Protein AF-A0A2N1M1N5-F1 (afdb_monomer_lite)

Organism: NCBI:txid588596

Radius of gyration: 12.57 Å; chains: 1; bounding box: 29×30×34 Å

Sequence (108 aa):
KLYWAADKTNHIGLQVAGAKWILTTAPGGFTISPSNNPDLYVTYKGNGNLLTLEGNISQLNQEWIFVPSKASEHAIQLVQHSNQFANIGNNGFIIAGTNQLGWIFEEK

pLDDT: mean 73.52, std 16.16, range [35.62, 92.94]

Structure (mmCIF, N/CA/C/O backbone):
data_AF-A0A2N1M1N5-F1
#
_entry.id   AF-A0A2N1M1N5-F1
#
loop_
_atom_site.group_PDB
_atom_site.id
_atom_site.type_symbol
_atom_site.label_atom_id
_atom_site.label_alt_id
_atom_site.label_comp_id
_atom_site.label_asym_id
_atom_site.label_entity_id
_atom_site.label_seq_id
_atom_site.pdbx_PDB_ins_code
_atom_site.Cartn_x
_atom_site.Cartn_y
_atom_site.Cartn_z
_atom_site.occupancy
_atom_site.B_iso_or_equiv
_atom_site.auth_seq_id
_atom_site.auth_comp_id
_atom_site.auth_asym_id
_atom_site.auth_atom_id
_atom_site.pdbx_PDB_model_num
ATOM 1 N N . LYS A 1 1 ? 8.339 0.510 13.306 1.00 39.50 1 LYS A N 1
ATOM 2 C CA . LYS A 1 1 ? 7.146 -0.298 13.648 1.00 39.50 1 LYS A CA 1
ATOM 3 C C . LYS A 1 1 ? 6.681 -0.961 12.363 1.00 39.50 1 LYS A C 1
ATOM 5 O O . LYS A 1 1 ? 6.580 -0.256 11.369 1.00 39.50 1 LYS A O 1
ATOM 10 N N . LEU A 1 2 ? 6.548 -2.287 12.339 1.00 35.62 2 LEU A N 1
ATOM 11 C CA . LEU A 1 2 ? 6.089 -3.021 11.155 1.00 35.62 2 LEU A CA 1
ATOM 12 C C . LEU A 1 2 ? 4.574 -3.171 11.286 1.00 35.62 2 LEU A C 1
ATOM 14 O O . LEU A 1 2 ? 4.115 -3.766 12.257 1.00 35.62 2 LEU A O 1
ATOM 18 N N . TYR A 1 3 ? 3.826 -2.583 10.358 1.00 41.09 3 TYR A N 1
ATOM 19 C CA . TYR A 1 3 ? 2.364 -2.597 10.358 1.00 41.09 3 TYR A CA 1
ATOM 20 C C . TYR A 1 3 ? 1.845 -3.640 9.371 1.00 41.09 3 TYR A C 1
ATOM 22 O O . TYR A 1 3 ? 2.419 -3.829 8.303 1.00 41.09 3 TYR A O 1
ATOM 30 N N . TRP A 1 4 ? 0.759 -4.303 9.746 1.00 50.12 4 TRP A N 1
ATOM 31 C CA . TRP A 1 4 ? 0.156 -5.436 9.051 1.00 50.12 4 TRP A CA 1
ATOM 32 C C . TRP A 1 4 ? -1.240 -4.987 8.636 1.00 50.12 4 TRP A C 1
ATOM 34 O O . TRP A 1 4 ? -1.860 -4.259 9.402 1.00 50.12 4 TRP A O 1
ATOM 44 N N . ALA A 1 5 ? -1.734 -5.380 7.463 1.00 53.66 5 ALA A N 1
ATOM 45 C CA . ALA A 1 5 ? -3.060 -4.981 6.996 1.00 53.66 5 ALA A CA 1
ATOM 46 C C . ALA A 1 5 ? -3.842 -6.216 6.529 1.00 53.66 5 ALA A C 1
ATOM 48 O O . ALA A 1 5 ? -3.347 -6.977 5.696 1.00 53.66 5 ALA A O 1
ATOM 49 N N . ALA A 1 6 ? -5.047 -6.408 7.061 1.00 53.00 6 ALA A N 1
ATOM 50 C CA . ALA A 1 6 ? -5.991 -7.441 6.634 1.00 53.00 6 ALA A CA 1
ATOM 51 C C . ALA A 1 6 ? -7.339 -6.802 6.281 1.00 53.00 6 ALA A C 1
ATOM 53 O O . ALA A 1 6 ? -7.711 -5.781 6.865 1.00 53.00 6 ALA A O 1
ATOM 54 N N . ASP A 1 7 ? -8.079 -7.382 5.334 1.00 54.31 7 ASP A N 1
ATOM 55 C CA . ASP A 1 7 ? -9.468 -6.974 5.112 1.00 54.31 7 ASP A CA 1
ATOM 56 C C . ASP A 1 7 ? -10.422 -7.569 6.163 1.00 54.31 7 ASP A C 1
ATOM 58 O O . ASP A 1 7 ? -10.066 -8.433 6.967 1.00 54.31 7 ASP A O 1
ATOM 62 N N . LYS A 1 8 ? -11.685 -7.126 6.128 1.00 52.19 8 LYS A N 1
ATOM 63 C CA . LYS A 1 8 ? -12.761 -7.570 7.035 1.00 52.19 8 LYS A CA 1
ATOM 64 C C . LYS A 1 8 ? -13.058 -9.065 7.019 1.00 52.19 8 LYS A C 1
ATOM 66 O O . LYS A 1 8 ? -13.763 -9.556 7.896 1.00 52.19 8 LYS A O 1
ATOM 71 N N . THR A 1 9 ? -12.615 -9.768 5.989 1.00 51.00 9 THR A N 1
ATOM 72 C CA . THR A 1 9 ? -12.811 -11.208 5.853 1.00 51.00 9 THR A CA 1
ATOM 73 C C . THR A 1 9 ? -11.627 -12.002 6.398 1.00 51.00 9 THR A C 1
ATOM 75 O O . THR A 1 9 ? -11.583 -13.216 6.225 1.00 51.00 9 THR A O 1
ATOM 78 N N . ASN A 1 10 ? -10.682 -11.336 7.080 1.00 45.41 10 ASN A N 1
ATOM 79 C CA . ASN A 1 10 ? -9.398 -11.900 7.495 1.00 45.41 10 ASN A CA 1
ATOM 80 C C . ASN A 1 10 ? -8.618 -12.504 6.318 1.00 45.41 10 ASN A C 1
ATOM 82 O O . ASN A 1 10 ? -7.716 -13.323 6.516 1.00 45.41 10 ASN A O 1
ATOM 86 N N . HIS A 1 11 ? -8.937 -12.101 5.084 1.00 38.75 11 HIS A N 1
ATOM 87 C CA . HIS A 1 11 ? -8.104 -12.430 3.951 1.00 38.75 11 HIS A CA 1
ATOM 88 C C . HIS A 1 11 ? -6.913 -11.476 4.015 1.00 38.75 11 HIS A C 1
ATOM 90 O O . HIS A 1 11 ? -7.004 -10.275 3.756 1.00 38.75 11 HIS A O 1
ATOM 96 N N . ILE A 1 12 ? -5.765 -12.022 4.406 1.00 36.91 12 ILE A N 1
ATOM 97 C CA . ILE A 1 12 ? -4.480 -11.376 4.169 1.00 36.91 12 ILE A CA 1
ATOM 98 C C . ILE A 1 12 ? -4.261 -11.466 2.654 1.00 36.91 12 ILE A C 1
ATOM 100 O O . ILE A 1 12 ? -3.776 -12.475 2.146 1.00 36.91 12 ILE A O 1
ATOM 104 N N . GLY A 1 13 ? -4.708 -10.454 1.908 1.00 40.81 13 GLY A N 1
ATOM 105 C CA . GLY A 1 13 ? -4.376 -10.328 0.490 1.00 40.81 13 GLY A CA 1
ATOM 106 C C . GLY A 1 13 ? -2.863 -10.131 0.369 1.00 40.81 13 GLY A C 1
ATOM 107 O O . GLY A 1 13 ? -2.285 -9.273 1.028 1.00 40.81 13 GLY A O 1
ATOM 108 N N . LEU A 1 14 ? -2.124 -10.924 -0.396 1.00 37.69 14 LEU A N 1
ATOM 109 C CA . LEU A 1 14 ? -2.468 -11.673 -1.600 1.00 37.69 14 LEU A CA 1
ATOM 110 C C . LEU A 1 14 ? -2.211 -13.168 -1.433 1.00 37.69 14 LEU A C 1
ATOM 112 O O . LEU A 1 14 ? -1.417 -13.560 -0.589 1.00 37.69 14 LEU A O 1
ATOM 116 N N . GLN A 1 15 ? -2.814 -13.974 -2.305 1.00 38.72 15 GLN A N 1
ATOM 117 C CA . GLN A 1 15 ? -2.622 -15.414 -2.488 1.00 38.72 15 GLN A CA 1
ATOM 118 C C . GLN A 1 15 ? -1.173 -15.793 -2.879 1.00 38.72 15 GLN A C 1
ATOM 120 O O . GLN A 1 15 ? -0.902 -16.362 -3.927 1.00 38.72 15 GLN A O 1
ATOM 125 N N . VAL A 1 16 ? -0.234 -15.490 -1.993 1.00 38.78 16 VAL A N 1
ATOM 126 C CA . VAL A 1 16 ? 0.923 -16.296 -1.639 1.00 38.78 16 VAL A CA 1
ATOM 127 C C . VAL A 1 16 ? 0.831 -16.383 -0.118 1.00 38.78 16 VAL A C 1
ATOM 129 O O . VAL A 1 16 ? 1.069 -15.403 0.584 1.00 38.78 16 VAL A O 1
ATOM 132 N N . ALA A 1 17 ? 0.365 -17.524 0.382 1.00 41.06 17 ALA A N 1
ATOM 133 C CA . ALA A 1 17 ? 0.139 -17.797 1.797 1.00 41.06 17 ALA A CA 1
ATOM 134 C C . ALA A 1 17 ? 1.192 -17.140 2.724 1.00 41.06 17 ALA A C 1
ATOM 136 O O . ALA A 1 17 ? 2.371 -17.482 2.666 1.00 41.06 17 ALA A O 1
ATOM 137 N N . GLY A 1 18 ? 0.770 -16.210 3.590 1.00 50.25 18 GLY A N 1
ATOM 138 C CA . GLY A 1 18 ? 1.627 -15.657 4.649 1.00 50.25 18 GLY A CA 1
ATOM 139 C C . GLY A 1 18 ? 2.520 -14.468 4.272 1.00 50.25 18 GLY A C 1
ATOM 140 O O . GLY A 1 18 ? 3.469 -14.181 5.007 1.00 50.25 18 GLY A O 1
ATOM 141 N N . ALA A 1 19 ? 2.242 -13.760 3.173 1.00 60.44 19 ALA A N 1
ATOM 142 C CA . ALA A 1 19 ? 2.944 -12.517 2.853 1.00 60.44 19 ALA A CA 1
ATOM 143 C C . ALA A 1 19 ? 2.690 -11.439 3.926 1.00 60.44 19 ALA A C 1
ATOM 145 O O . ALA A 1 19 ? 1.547 -11.105 4.236 1.00 60.44 19 ALA A O 1
ATOM 146 N N . LYS A 1 20 ? 3.767 -10.886 4.494 1.00 71.00 20 LYS A N 1
ATOM 147 C CA . LYS A 1 20 ? 3.710 -9.702 5.361 1.00 71.00 20 LYS A CA 1
ATOM 148 C C . LYS A 1 20 ? 4.008 -8.472 4.514 1.00 71.00 20 LYS A C 1
ATOM 150 O O . LYS A 1 20 ? 4.808 -8.545 3.584 1.00 71.00 20 LYS A O 1
ATOM 155 N N . TRP A 1 21 ? 3.403 -7.348 4.862 1.00 76.94 21 TRP A N 1
ATOM 156 C CA . TRP A 1 21 ? 3.618 -6.072 4.189 1.00 76.94 21 TRP A CA 1
ATOM 157 C C . TRP A 1 21 ? 4.300 -5.094 5.140 1.00 76.94 21 TRP A C 1
ATOM 159 O O . TRP A 1 21 ? 4.208 -5.228 6.358 1.00 76.94 21 TRP A O 1
ATOM 169 N N . ILE A 1 22 ? 5.041 -4.152 4.577 1.00 79.25 22 ILE A N 1
ATOM 170 C CA . ILE A 1 22 ? 5.749 -3.099 5.291 1.00 79.25 22 ILE A CA 1
ATOM 171 C C . ILE A 1 22 ? 5.151 -1.778 4.835 1.00 79.25 22 ILE A C 1
ATOM 173 O O . ILE A 1 22 ? 5.080 -1.509 3.636 1.00 79.25 22 ILE A O 1
ATOM 177 N N . LEU A 1 23 ? 4.745 -0.962 5.806 1.00 86.38 23 LEU A N 1
ATOM 178 C CA . LEU A 1 23 ? 4.383 0.429 5.580 1.00 86.38 23 LEU A CA 1
ATOM 179 C C . LEU A 1 23 ? 5.573 1.307 5.948 1.00 86.38 23 LEU A C 1
ATOM 181 O O . LEU A 1 23 ? 6.018 1.289 7.098 1.00 86.38 23 LEU A O 1
ATOM 185 N N . THR A 1 24 ? 6.080 2.063 4.979 1.00 85.75 24 THR A N 1
ATOM 186 C CA . THR A 1 24 ? 7.220 2.965 5.179 1.00 85.75 24 THR A CA 1
ATOM 187 C C . THR A 1 24 ? 6.765 4.398 4.986 1.00 85.75 24 THR A C 1
ATOM 189 O O . THR A 1 24 ? 6.130 4.707 3.984 1.00 85.75 24 THR A O 1
ATOM 192 N N . THR A 1 25 ? 7.079 5.282 5.932 1.00 88.81 25 THR A N 1
ATOM 193 C CA . THR A 1 25 ? 6.743 6.707 5.828 1.00 88.81 25 THR A CA 1
ATOM 194 C C . THR A 1 25 ? 7.318 7.318 4.546 1.00 88.81 25 THR A C 1
ATOM 196 O O . THR A 1 25 ? 8.482 7.095 4.219 1.00 88.81 25 THR A O 1
ATOM 199 N N . ALA A 1 26 ? 6.508 8.119 3.859 1.00 88.25 26 ALA A N 1
ATOM 200 C CA . ALA A 1 26 ? 6.848 8.858 2.648 1.00 88.25 26 ALA A CA 1
ATOM 201 C C . ALA A 1 26 ? 6.374 10.323 2.770 1.00 88.25 26 ALA A C 1
ATOM 203 O O . ALA A 1 26 ? 5.535 10.610 3.627 1.00 88.25 26 ALA A O 1
ATOM 204 N N . PRO A 1 27 ? 6.879 11.265 1.951 1.00 90.19 27 PRO A N 1
ATOM 205 C CA . PRO A 1 27 ? 6.544 12.688 2.070 1.00 90.19 27 PRO A CA 1
ATOM 206 C C . PRO A 1 27 ? 5.040 13.014 2.068 1.00 90.19 27 PRO A C 1
ATOM 208 O O . PRO A 1 27 ? 4.616 13.875 2.836 1.00 90.19 27 PRO A O 1
ATOM 211 N N . GLY A 1 28 ? 4.234 12.339 1.245 1.00 87.94 28 GLY A N 1
ATOM 212 C CA . GLY A 1 28 ? 2.781 12.519 1.167 1.00 87.94 28 GLY A CA 1
ATOM 213 C C . GLY A 1 28 ? 1.958 11.491 1.949 1.00 87.94 28 GLY A C 1
ATOM 214 O O . GLY A 1 28 ? 0.734 11.599 1.970 1.00 87.94 28 GLY A O 1
ATOM 215 N N . GLY A 1 29 ? 2.589 10.512 2.605 1.00 89.94 29 GLY A N 1
ATOM 216 C CA . GLY A 1 29 ? 1.890 9.444 3.322 1.00 89.94 29 GLY A CA 1
ATOM 217 C C . GLY A 1 29 ? 2.799 8.267 3.666 1.00 89.94 29 GLY A C 1
ATOM 218 O O . GLY A 1 29 ? 3.728 8.390 4.465 1.00 89.94 29 GLY A O 1
ATOM 219 N N . PHE A 1 30 ? 2.530 7.106 3.078 1.00 89.88 30 PHE A N 1
ATOM 220 C CA . PHE A 1 30 ? 3.366 5.916 3.199 1.00 89.88 30 PHE A CA 1
ATOM 221 C C . PHE A 1 30 ? 3.431 5.126 1.892 1.00 89.88 30 PHE A C 1
ATOM 223 O O . PHE A 1 30 ? 2.516 5.178 1.075 1.00 89.88 30 PHE A O 1
ATOM 230 N N . THR A 1 31 ? 4.492 4.348 1.712 1.00 89.88 31 THR A N 1
ATOM 231 C CA . THR A 1 31 ? 4.567 3.313 0.679 1.00 89.88 31 THR A CA 1
ATOM 232 C C . THR A 1 31 ? 4.240 1.943 1.268 1.00 89.88 31 THR A C 1
ATOM 234 O O . THR A 1 31 ? 4.380 1.720 2.474 1.00 89.88 31 THR A O 1
ATOM 237 N N . ILE A 1 32 ? 3.781 1.024 0.415 1.00 87.19 32 ILE A N 1
ATOM 238 C CA . ILE A 1 32 ? 3.435 -0.354 0.784 1.00 87.19 32 ILE A CA 1
ATOM 239 C C . ILE A 1 32 ? 4.367 -1.296 0.026 1.00 87.19 32 ILE A C 1
ATOM 241 O O . ILE A 1 32 ? 4.360 -1.283 -1.204 1.00 87.19 32 ILE A O 1
ATOM 245 N N . SER A 1 33 ? 5.114 -2.133 0.742 1.00 84.12 33 SER A N 1
ATOM 246 C CA . SER A 1 33 ? 6.076 -3.077 0.156 1.00 84.12 33 SER A CA 1
ATOM 247 C C . SER A 1 33 ? 5.912 -4.480 0.729 1.00 84.12 33 SER A C 1
ATOM 249 O O . SER A 1 33 ? 5.587 -4.615 1.911 1.00 84.12 33 SER A O 1
ATOM 251 N N . PRO A 1 34 ? 6.142 -5.549 -0.047 1.00 80.44 34 PRO A N 1
ATOM 252 C CA . PRO A 1 34 ? 6.135 -6.895 0.500 1.00 80.44 34 PRO A CA 1
ATOM 253 C C . PRO A 1 34 ? 7.390 -7.104 1.362 1.00 80.44 34 PRO A C 1
ATOM 255 O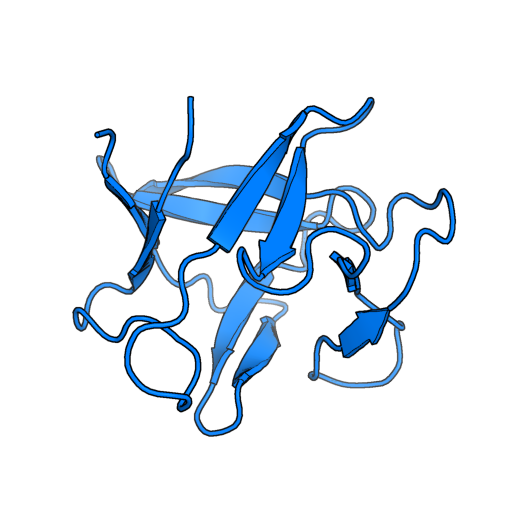 O . PRO A 1 34 ? 8.495 -6.711 0.998 1.00 80.44 34 PRO A O 1
ATOM 258 N N . SER A 1 35 ? 7.255 -7.741 2.525 1.00 78.44 35 SER A N 1
ATOM 259 C CA . SER A 1 35 ? 8.356 -7.851 3.494 1.00 78.44 35 SER A CA 1
ATOM 260 C C . SER A 1 35 ? 9.530 -8.698 3.008 1.00 78.44 35 SER A C 1
ATOM 262 O O . SER A 1 35 ? 10.627 -8.590 3.543 1.00 78.44 35 SER A O 1
ATOM 264 N N . ASN A 1 36 ? 9.285 -9.602 2.057 1.00 77.19 36 ASN A N 1
ATOM 265 C CA . ASN A 1 36 ? 10.306 -10.443 1.436 1.00 77.19 36 ASN A CA 1
ATOM 266 C C . ASN A 1 36 ? 11.028 -9.741 0.274 1.00 77.19 36 ASN A C 1
ATOM 268 O O . ASN A 1 36 ? 12.023 -10.273 -0.208 1.00 77.19 36 ASN A O 1
ATOM 272 N N . ASN A 1 37 ? 10.533 -8.585 -0.179 1.00 82.19 37 ASN A N 1
ATOM 273 C CA . ASN A 1 37 ? 11.164 -7.771 -1.209 1.00 82.19 37 ASN A CA 1
ATOM 274 C C . ASN A 1 37 ? 10.817 -6.278 -1.004 1.00 82.19 37 ASN A C 1
ATOM 276 O O . ASN A 1 37 ? 9.943 -5.745 -1.694 1.00 82.19 37 ASN A O 1
ATOM 280 N N . PRO A 1 38 ? 11.466 -5.606 -0.032 1.00 84.69 38 PRO A N 1
ATOM 281 C CA . PRO A 1 38 ? 11.130 -4.236 0.363 1.00 84.69 38 PRO A CA 1
ATOM 282 C C . PRO A 1 38 ? 11.478 -3.170 -0.689 1.00 84.69 38 PRO A C 1
ATOM 284 O O . PRO A 1 38 ? 11.083 -2.019 -0.524 1.00 84.69 38 PRO A O 1
ATOM 287 N N . ASP A 1 39 ? 12.176 -3.542 -1.765 1.00 87.38 39 ASP A N 1
ATOM 288 C CA . ASP A 1 39 ? 12.539 -2.640 -2.866 1.00 87.38 39 ASP A CA 1
ATOM 289 C C . ASP A 1 39 ? 11.407 -2.468 -3.896 1.00 87.38 39 ASP A C 1
ATOM 291 O O . ASP A 1 39 ? 11.518 -1.659 -4.821 1.00 87.38 39 ASP A O 1
ATOM 295 N N . LEU A 1 40 ? 10.316 -3.229 -3.747 1.00 86.88 40 LEU A N 1
ATOM 296 C CA . LEU A 1 40 ? 9.115 -3.121 -4.568 1.00 86.88 40 LEU A CA 1
ATOM 297 C C . LEU A 1 40 ? 7.984 -2.424 -3.813 1.00 86.88 40 LEU A C 1
ATOM 299 O O . LEU A 1 40 ? 7.757 -2.680 -2.632 1.00 86.88 40 LEU A O 1
ATOM 303 N N . TYR A 1 41 ? 7.220 -1.598 -4.523 1.00 87.69 41 TYR A N 1
ATOM 304 C CA . TYR A 1 41 ? 6.130 -0.803 -3.970 1.00 87.69 41 TYR A CA 1
ATOM 305 C C . TYR A 1 41 ? 4.828 -1.034 -4.732 1.00 87.69 41 TYR A C 1
ATOM 307 O O . TYR A 1 41 ? 4.816 -1.120 -5.965 1.00 87.69 41 TYR A O 1
ATOM 315 N N . VAL A 1 42 ? 3.714 -1.080 -3.999 1.00 87.62 42 VAL A N 1
ATOM 316 C CA . VAL A 1 42 ? 2.366 -1.070 -4.580 1.00 87.62 42 VAL A CA 1
ATOM 317 C C . VAL A 1 42 ? 2.167 0.239 -5.341 1.00 87.62 42 VAL A C 1
ATOM 319 O O . VAL A 1 42 ? 2.219 1.324 -4.762 1.00 87.62 42 VAL A O 1
ATOM 322 N N . THR A 1 43 ? 1.950 0.120 -6.648 1.00 87.50 43 THR A N 1
ATOM 323 C CA . THR A 1 43 ? 1.993 1.227 -7.603 1.00 87.50 43 THR A CA 1
ATOM 324 C C . THR A 1 43 ? 0.712 1.303 -8.421 1.00 87.50 43 THR A C 1
ATOM 326 O O . THR A 1 43 ? 0.270 0.310 -9.006 1.00 87.50 43 THR A O 1
ATOM 329 N N . TYR A 1 44 ? 0.143 2.505 -8.523 1.00 88.31 44 TYR A N 1
ATOM 330 C CA . TYR A 1 44 ? -0.943 2.808 -9.449 1.00 88.31 44 TYR A CA 1
ATOM 331 C C . TYR A 1 44 ? -0.402 3.288 -10.801 1.00 88.31 44 TYR A C 1
ATOM 333 O O . TYR A 1 44 ? 0.196 4.360 -10.916 1.00 88.31 44 TYR A O 1
ATOM 341 N N . LYS A 1 45 ? -0.640 2.503 -11.857 1.00 83.06 45 LYS A N 1
ATOM 342 C CA . LYS A 1 45 ? -0.131 2.794 -13.209 1.00 83.06 45 LYS A CA 1
ATOM 343 C C . LYS A 1 45 ? -1.070 3.647 -14.066 1.00 83.06 45 LYS A C 1
ATOM 345 O O . LYS A 1 45 ? -0.670 4.013 -15.162 1.00 83.06 45 LYS A O 1
ATOM 350 N N . GLY A 1 46 ? -2.300 3.926 -13.624 1.00 78.19 46 GLY A N 1
ATOM 351 C CA . GLY A 1 46 ? -3.316 4.601 -14.450 1.00 78.19 46 GLY A CA 1
ATOM 352 C C . GLY A 1 46 ? -4.020 3.699 -15.474 1.00 78.19 46 GLY A C 1
ATOM 353 O O . GLY A 1 46 ? -4.986 4.120 -16.106 1.00 78.19 46 GLY A O 1
ATOM 354 N N . ASN A 1 47 ? -3.567 2.450 -15.622 1.00 67.62 47 ASN A N 1
ATOM 355 C CA . ASN A 1 47 ? -3.948 1.565 -16.720 1.00 67.62 47 ASN A CA 1
ATOM 356 C C . ASN A 1 47 ? -4.867 0.450 -16.204 1.00 67.62 47 ASN A C 1
ATOM 358 O O . ASN A 1 47 ? -4.435 -0.682 -15.989 1.00 67.62 47 ASN A O 1
ATOM 362 N N . GLY A 1 48 ? -6.142 0.774 -15.994 1.00 66.81 48 GLY A N 1
ATOM 363 C CA . GLY A 1 48 ? -7.135 -0.182 -15.502 1.00 66.81 48 GLY A CA 1
ATOM 364 C C . GLY A 1 48 ? -7.103 -0.380 -13.985 1.00 66.81 48 GLY A C 1
ATOM 365 O O . GLY A 1 48 ? -6.573 0.441 -13.242 1.00 66.81 48 GLY A O 1
ATOM 366 N N . ASN A 1 49 ? -7.720 -1.471 -13.525 1.00 70.25 49 ASN A N 1
ATOM 367 C CA . ASN A 1 49 ? -8.063 -1.645 -12.111 1.00 70.25 49 ASN A CA 1
ATOM 368 C C . ASN A 1 49 ? -7.000 -2.394 -11.284 1.00 70.25 49 ASN A C 1
ATOM 370 O O . ASN A 1 49 ? -7.242 -2.663 -10.112 1.00 70.25 49 ASN A O 1
ATOM 374 N N . LEU A 1 50 ? -5.858 -2.776 -11.861 1.00 72.69 50 LEU A N 1
ATOM 375 C CA . LEU A 1 50 ? -4.822 -3.550 -11.165 1.00 72.69 50 LEU A CA 1
ATOM 376 C C . LEU A 1 50 ? -3.707 -2.643 -10.639 1.00 72.69 50 LEU A C 1
ATOM 378 O O . LEU A 1 50 ? -3.231 -1.756 -11.348 1.00 72.69 50 LEU A O 1
ATOM 382 N N . LEU A 1 51 ? -3.268 -2.910 -9.410 1.00 82.25 51 LEU A N 1
ATOM 383 C CA . LEU A 1 51 ? -2.051 -2.336 -8.843 1.00 82.25 51 LEU A CA 1
ATOM 384 C C . LEU A 1 51 ? -0.881 -3.288 -9.100 1.00 82.25 51 LEU A C 1
ATOM 386 O O . LEU A 1 51 ? -1.038 -4.507 -9.025 1.00 82.25 51 LEU A O 1
ATOM 390 N N . THR A 1 52 ? 0.2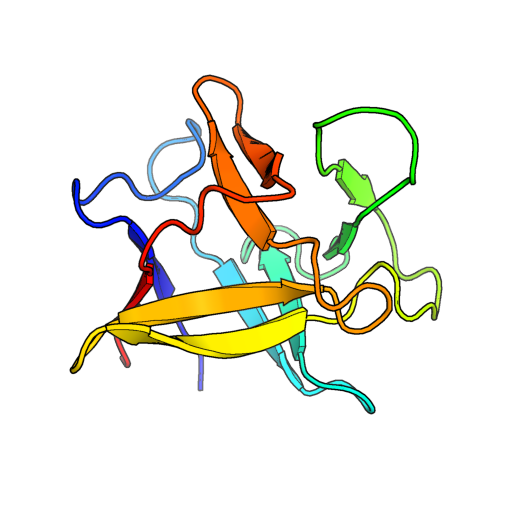89 -2.736 -9.409 1.00 83.38 52 THR A N 1
ATOM 391 C CA . THR A 1 52 ? 1.503 -3.521 -9.677 1.00 83.38 52 THR A CA 1
ATOM 392 C C . THR A 1 52 ? 2.543 -3.325 -8.583 1.00 83.38 52 THR A C 1
ATOM 394 O O . THR A 1 52 ? 2.455 -2.396 -7.782 1.00 83.38 52 THR A O 1
ATOM 397 N N . LEU A 1 53 ? 3.521 -4.230 -8.529 1.00 85.25 53 LEU A N 1
ATOM 398 C CA . LEU A 1 53 ? 4.721 -4.068 -7.717 1.00 85.25 53 LEU A CA 1
ATOM 399 C C . LEU A 1 53 ? 5.842 -3.552 -8.612 1.00 85.25 53 LEU A C 1
ATOM 401 O O . LEU A 1 53 ? 6.253 -4.243 -9.540 1.00 85.25 53 LEU A O 1
ATOM 405 N N . GLU A 1 54 ? 6.321 -2.348 -8.333 1.00 86.50 54 GLU A N 1
ATOM 406 C CA . GLU A 1 54 ? 7.357 -1.685 -9.127 1.00 86.50 54 GLU A CA 1
ATOM 407 C C . GLU A 1 54 ? 8.483 -1.212 -8.216 1.00 86.50 54 GLU A C 1
ATOM 409 O O . GLU A 1 54 ? 8.262 -0.951 -7.033 1.00 86.50 54 GLU A O 1
ATOM 414 N N . GLY A 1 55 ? 9.681 -1.044 -8.774 1.00 88.25 55 GLY A N 1
ATOM 415 C CA . GLY A 1 55 ? 10.751 -0.333 -8.078 1.00 88.25 55 GLY A CA 1
ATOM 416 C C . GLY A 1 55 ? 10.356 1.110 -7.748 1.00 88.25 55 GLY A C 1
ATOM 417 O O . GLY A 1 55 ? 9.340 1.622 -8.227 1.00 88.25 55 GLY A O 1
ATOM 418 N N . ASN A 1 56 ? 11.165 1.783 -6.934 1.00 87.31 56 ASN A N 1
ATOM 419 C CA . ASN A 1 56 ? 10.929 3.187 -6.604 1.00 87.31 56 ASN A CA 1
ATOM 420 C C . ASN A 1 56 ? 10.919 4.047 -7.881 1.00 87.31 56 ASN A C 1
ATOM 422 O O . ASN A 1 56 ? 11.931 4.139 -8.576 1.00 87.31 56 ASN A O 1
ATOM 426 N N . ILE A 1 57 ? 9.786 4.684 -8.174 1.00 82.69 57 ILE A N 1
ATOM 427 C CA . ILE A 1 57 ? 9.655 5.634 -9.290 1.00 82.69 57 ILE A CA 1
ATOM 428 C C . ILE A 1 57 ? 9.595 7.091 -8.816 1.00 82.69 57 ILE A C 1
ATOM 430 O O . ILE A 1 57 ? 9.419 7.982 -9.642 1.00 82.69 57 ILE A O 1
ATOM 434 N N . SER A 1 58 ? 9.760 7.347 -7.513 1.00 70.19 58 SER A N 1
ATOM 435 C CA . SER A 1 58 ? 9.755 8.674 -6.877 1.00 70.19 58 SER A CA 1
ATOM 436 C C . SER A 1 58 ? 8.532 9.521 -7.256 1.00 70.19 58 SER A C 1
ATOM 438 O O . SER A 1 58 ? 8.650 10.710 -7.557 1.00 70.19 58 SER A O 1
ATOM 440 N N . GLN A 1 59 ? 7.350 8.900 -7.288 1.00 75.12 59 GLN A N 1
ATOM 441 C CA . GLN A 1 59 ? 6.092 9.534 -7.691 1.00 75.12 59 GLN A CA 1
ATOM 442 C C . GLN A 1 59 ? 4.973 9.257 -6.683 1.00 75.12 59 GLN A C 1
ATOM 444 O O . GLN A 1 59 ? 4.917 8.191 -6.072 1.00 75.12 59 GLN A O 1
ATOM 449 N N . LEU A 1 60 ? 4.012 10.186 -6.606 1.00 84.62 60 LEU A N 1
ATOM 450 C CA . LEU A 1 60 ? 2.810 10.089 -5.759 1.00 84.62 60 LEU A CA 1
ATOM 451 C C . LEU A 1 60 ? 1.927 8.863 -6.074 1.00 84.62 60 LEU A C 1
ATOM 453 O O . LEU A 1 60 ? 1.043 8.515 -5.299 1.00 84.62 60 LEU A O 1
ATOM 457 N N . ASN A 1 61 ? 2.180 8.186 -7.193 1.00 88.94 61 ASN A N 1
ATOM 458 C CA . ASN A 1 61 ? 1.544 6.941 -7.621 1.00 88.94 61 ASN A CA 1
ATOM 459 C C . ASN A 1 61 ? 1.894 5.722 -6.741 1.00 88.94 61 ASN A C 1
ATOM 461 O O . ASN A 1 61 ? 1.305 4.655 -6.927 1.00 88.94 61 ASN A O 1
ATOM 465 N N . GLN A 1 62 ? 2.867 5.862 -5.835 1.00 91.31 62 GLN A N 1
ATOM 466 C CA . GLN A 1 62 ? 3.294 4.846 -4.863 1.00 91.31 62 GLN A CA 1
ATOM 467 C C . GLN A 1 62 ? 3.009 5.252 -3.413 1.00 91.31 62 GLN A C 1
ATOM 469 O O . GLN A 1 62 ? 3.321 4.496 -2.491 1.00 91.31 62 GLN A O 1
ATOM 474 N N . GLU A 1 63 ? 2.435 6.438 -3.207 1.00 92.94 63 GLU A N 1
ATOM 475 C CA . GLU A 1 63 ? 2.162 6.976 -1.883 1.00 92.94 63 GLU A CA 1
ATOM 476 C C . GLU A 1 63 ? 0.681 6.855 -1.544 1.00 92.94 63 GLU A C 1
ATOM 478 O O . GLU A 1 63 ? -0.209 7.176 -2.336 1.00 92.94 63 GLU A O 1
ATOM 483 N N . TRP A 1 64 ? 0.430 6.402 -0.326 1.00 91.44 64 TRP A N 1
ATOM 484 C CA . TRP A 1 64 ? -0.884 6.052 0.175 1.00 91.44 64 TRP A CA 1
ATOM 485 C C . TRP A 1 64 ? -1.128 6.727 1.520 1.00 91.44 64 TRP A C 1
ATOM 487 O O . TRP A 1 64 ? -0.193 6.996 2.275 1.00 91.44 64 TRP A O 1
ATOM 497 N N . ILE A 1 65 ? -2.391 6.986 1.836 1.00 90.69 65 ILE A N 1
ATOM 498 C CA . ILE A 1 65 ? -2.820 7.511 3.133 1.00 90.69 65 ILE A CA 1
ATOM 499 C C . ILE A 1 65 ? -3.974 6.695 3.692 1.00 90.69 65 ILE A C 1
ATOM 501 O O . ILE A 1 65 ? -4.763 6.095 2.960 1.00 90.69 65 ILE A O 1
ATOM 505 N N . PHE A 1 66 ? -4.087 6.709 5.016 1.00 87.25 66 PHE A N 1
ATOM 506 C CA . PHE A 1 66 ? -5.268 6.203 5.690 1.00 87.25 66 PHE A CA 1
ATOM 507 C C . PHE A 1 66 ? -6.350 7.262 5.674 1.00 87.25 66 PHE A C 1
ATOM 509 O O . PHE A 1 66 ? -6.139 8.378 6.148 1.00 87.25 66 PHE A O 1
ATOM 516 N N . VAL A 1 67 ? -7.531 6.884 5.203 1.00 87.06 67 VAL A N 1
ATOM 517 C CA . VAL A 1 67 ? -8.733 7.688 5.398 1.00 87.06 67 VAL A CA 1
ATOM 518 C C . VAL A 1 67 ? -9.748 6.906 6.223 1.00 87.06 67 VAL A C 1
ATOM 520 O O . VAL A 1 67 ? -9.872 5.690 6.045 1.00 87.06 67 VAL A O 1
ATOM 523 N N . PRO A 1 68 ? -10.458 7.555 7.161 1.00 81.38 68 PRO A N 1
ATOM 524 C CA . PRO A 1 68 ? -11.524 6.897 7.904 1.00 81.38 68 PRO A CA 1
ATOM 525 C C . PRO A 1 68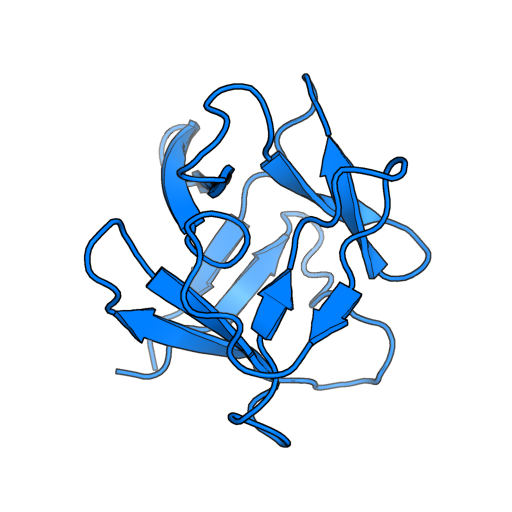 ? -12.568 6.325 6.939 1.00 81.38 68 PRO A C 1
ATOM 527 O O . PRO A 1 68 ? -13.101 7.058 6.109 1.00 81.38 68 PRO A O 1
ATOM 530 N N . SER A 1 69 ? -12.865 5.029 7.050 1.00 72.75 69 SER A N 1
ATOM 531 C CA . SER A 1 69 ? -13.951 4.392 6.291 1.00 72.75 69 SER A CA 1
ATOM 532 C C . SER A 1 69 ? -15.150 4.097 7.196 1.00 72.75 69 SER A C 1
ATOM 534 O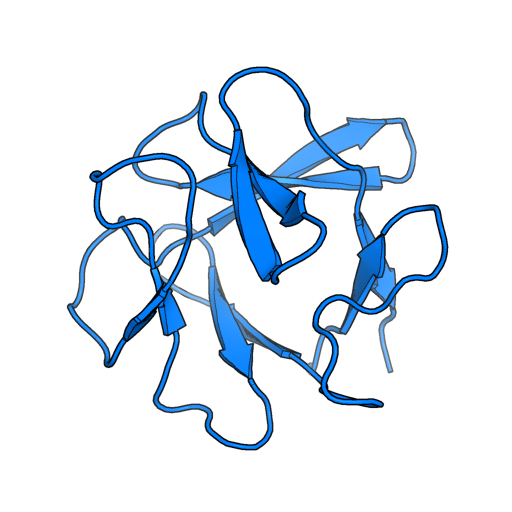 O . SER A 1 69 ? -16.291 4.396 6.844 1.00 72.75 69 SER A O 1
ATOM 536 N N . LYS A 1 70 ? -14.891 3.563 8.401 1.00 72.44 70 LYS A N 1
ATOM 537 C CA . LYS A 1 70 ? -15.860 3.345 9.494 1.00 72.44 70 LYS A CA 1
ATOM 538 C C . LYS A 1 70 ? -15.160 3.531 10.846 1.00 72.44 70 LYS A C 1
ATOM 540 O O . LYS A 1 70 ? -13.946 3.687 10.886 1.00 72.44 70 LYS A O 1
ATOM 545 N N . ALA A 1 71 ? -15.913 3.494 11.950 1.00 68.75 71 ALA A N 1
ATOM 546 C CA . ALA A 1 71 ? -15.449 3.845 13.303 1.00 68.75 71 ALA A CA 1
ATOM 547 C C . ALA A 1 71 ? -14.131 3.179 13.769 1.00 68.75 71 ALA A C 1
ATOM 549 O O . ALA A 1 71 ? -13.466 3.721 14.647 1.00 68.75 71 ALA A O 1
ATOM 550 N N . SER A 1 72 ? -13.741 2.033 13.199 1.00 69.25 72 SER A N 1
ATOM 551 C CA . SER A 1 72 ? -12.491 1.326 13.530 1.00 69.25 72 SER A CA 1
ATOM 552 C C . SER A 1 72 ? -11.773 0.770 12.296 1.00 69.25 72 SER A C 1
ATOM 554 O O . SER A 1 72 ? -11.004 -0.179 12.397 1.00 69.25 72 SER A O 1
ATOM 556 N N . GLU A 1 73 ? -12.058 1.324 11.118 1.00 72.75 73 GLU A N 1
ATOM 557 C CA . GLU A 1 73 ? -11.548 0.819 9.846 1.00 72.75 73 GLU A CA 1
ATOM 558 C C . GLU A 1 73 ? -11.015 1.968 9.001 1.00 72.75 73 GLU A C 1
ATOM 560 O O . GLU A 1 73 ? -11.676 3.004 8.845 1.00 72.75 73 GLU A O 1
ATOM 565 N N . HIS A 1 74 ? -9.860 1.746 8.382 1.00 79.00 74 HIS A N 1
ATOM 566 C CA . HIS A 1 74 ? -9.290 2.692 7.435 1.00 79.00 74 HIS A CA 1
ATOM 567 C C . HIS A 1 74 ? -9.361 2.136 6.020 1.00 79.00 74 HIS A C 1
ATOM 569 O O . HIS A 1 74 ? -9.135 0.949 5.794 1.00 79.00 74 HIS A O 1
ATOM 575 N N . ALA A 1 75 ? -9.657 3.004 5.060 1.00 84.81 75 ALA A N 1
ATOM 576 C CA . ALA A 1 75 ? -9.368 2.731 3.664 1.00 84.81 75 ALA A CA 1
ATOM 577 C C . ALA A 1 75 ? -7.952 3.220 3.344 1.00 84.81 75 ALA A C 1
ATOM 579 O O . ALA A 1 75 ? -7.470 4.194 3.929 1.00 84.81 75 ALA A O 1
ATOM 580 N N . ILE A 1 76 ? -7.300 2.547 2.400 1.00 87.94 76 ILE A N 1
ATOM 581 C CA . ILE A 1 76 ? -6.002 2.952 1.863 1.00 87.94 76 ILE A CA 1
ATOM 582 C C . ILE A 1 76 ? -6.276 3.742 0.585 1.00 87.94 76 ILE A C 1
ATOM 584 O O . ILE A 1 76 ? -6.710 3.176 -0.416 1.00 87.94 76 ILE A O 1
ATOM 588 N N . GLN A 1 77 ? -6.070 5.053 0.629 1.00 90.50 77 GLN A N 1
ATOM 589 C CA . GLN A 1 77 ? -6.320 5.969 -0.482 1.00 90.50 77 GLN A CA 1
ATOM 590 C C . GLN A 1 77 ? -5.007 6.364 -1.151 1.00 90.50 77 GLN A C 1
ATOM 592 O O . GLN A 1 77 ? -4.011 6.601 -0.470 1.00 90.50 77 GLN A O 1
ATOM 597 N N . LEU A 1 78 ? -5.010 6.458 -2.477 1.00 92.00 78 LEU A N 1
ATOM 598 C CA . LEU A 1 78 ? -3.870 6.956 -3.237 1.00 92.00 78 LEU A CA 1
ATOM 599 C C . LEU A 1 78 ? -3.711 8.468 -3.031 1.00 92.00 78 LEU A C 1
ATOM 601 O O . LEU A 1 78 ? -4.660 9.222 -3.245 1.00 92.00 78 LEU A O 1
ATOM 605 N N . VAL A 1 79 ? -2.503 8.931 -2.704 1.00 91.81 79 VAL A N 1
ATOM 606 C CA . VAL A 1 79 ? -2.230 10.361 -2.459 1.00 91.81 79 VAL A CA 1
ATOM 607 C C . VAL A 1 79 ? -2.549 11.219 -3.682 1.00 91.81 79 VAL A C 1
ATOM 609 O O . VAL A 1 79 ? -3.159 12.279 -3.564 1.00 91.81 79 VAL A O 1
ATOM 612 N N . GLN A 1 80 ? -2.176 10.755 -4.876 1.00 90.44 80 GLN A N 1
ATOM 613 C CA . GLN A 1 80 ? -2.388 11.510 -6.112 1.00 90.44 80 GLN A CA 1
ATOM 614 C C . GLN A 1 80 ? -3.871 11.645 -6.503 1.00 90.44 80 GLN A C 1
ATOM 616 O O . GLN A 1 80 ? -4.246 12.603 -7.182 1.00 90.44 80 GLN A O 1
ATOM 621 N N . HIS A 1 81 ? -4.719 10.690 -6.106 1.00 88.12 81 HIS A N 1
ATOM 622 C CA . HIS A 1 81 ? -6.115 10.627 -6.530 1.00 88.12 81 HIS A CA 1
ATOM 623 C C . HIS A 1 8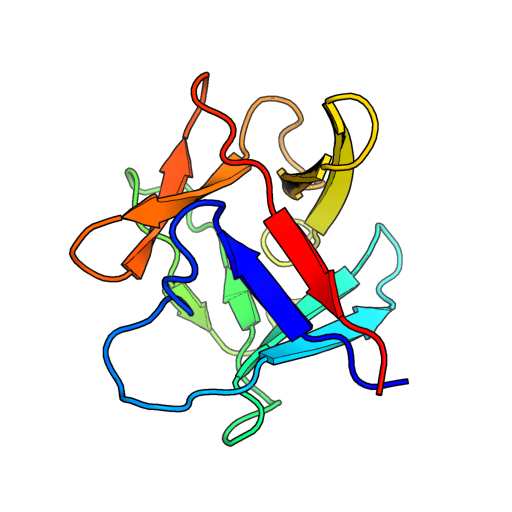1 ? -7.029 10.259 -5.358 1.00 88.12 81 HIS A C 1
ATOM 625 O O . HIS A 1 81 ? -7.195 9.089 -5.018 1.00 88.12 81 HIS A O 1
ATOM 631 N N . SER A 1 82 ? -7.704 11.263 -4.795 1.00 86.94 82 SER A N 1
ATOM 632 C CA . SER A 1 82 ? -8.576 11.120 -3.617 1.00 86.94 82 SER A CA 1
ATOM 633 C C . SER A 1 82 ? -9.823 10.250 -3.834 1.00 86.94 82 SER A C 1
ATOM 635 O O . SER A 1 82 ? -10.540 9.929 -2.890 1.00 86.94 82 SER A O 1
ATOM 637 N N . ASN A 1 83 ? -10.109 9.839 -5.065 1.00 86.38 83 ASN A N 1
ATOM 638 C CA . ASN A 1 83 ? -11.169 8.884 -5.365 1.00 86.38 83 ASN A CA 1
ATOM 639 C C . ASN A 1 83 ? -10.646 7.468 -5.631 1.00 86.38 83 ASN A C 1
ATOM 641 O O . ASN A 1 83 ? -11.443 6.619 -5.989 1.00 86.38 83 ASN A O 1
ATOM 645 N N . GLN A 1 84 ? -9.348 7.194 -5.492 1.00 88.06 84 GLN A N 1
ATOM 646 C CA . GLN A 1 84 ? -8.761 5.889 -5.795 1.00 88.06 84 GLN A CA 1
ATOM 647 C C . GLN A 1 84 ? -8.330 5.183 -4.509 1.00 88.06 84 GLN A C 1
ATOM 649 O O . GLN A 1 84 ? -7.521 5.706 -3.741 1.00 88.06 84 GLN A O 1
ATOM 654 N N . PHE A 1 85 ? -8.859 3.980 -4.288 1.00 87.38 85 PHE A N 1
ATOM 655 C CA . PHE A 1 85 ? -8.626 3.200 -3.073 1.00 87.38 85 PHE A CA 1
ATOM 656 C C . PHE A 1 85 ? -8.022 1.838 -3.391 1.00 87.38 85 PHE A C 1
ATOM 658 O O . PHE A 1 85 ? -8.504 1.142 -4.287 1.00 87.38 85 PHE A O 1
ATOM 665 N N . ALA A 1 86 ? -6.988 1.456 -2.641 1.00 85.62 86 ALA A N 1
ATOM 666 C CA . ALA A 1 86 ? -6.406 0.126 -2.701 1.00 85.62 86 ALA A CA 1
ATOM 667 C C . ALA A 1 86 ? -7.293 -0.879 -1.953 1.00 85.62 86 ALA A C 1
ATOM 669 O O . ALA A 1 86 ? -7.602 -0.725 -0.768 1.00 85.62 86 ALA A O 1
ATOM 670 N N . ASN A 1 87 ? -7.659 -1.938 -2.662 1.00 79.31 87 ASN A N 1
ATOM 671 C CA . ASN A 1 87 ? -8.492 -3.037 -2.196 1.00 79.31 87 ASN A CA 1
ATOM 672 C C . ASN A 1 87 ? -7.839 -4.379 -2.524 1.00 79.31 87 ASN A C 1
ATOM 674 O O . ASN A 1 87 ? -6.918 -4.454 -3.336 1.00 79.31 87 ASN A O 1
ATOM 678 N N . ILE A 1 88 ? -8.390 -5.450 -1.958 1.00 72.81 88 ILE A N 1
ATOM 679 C CA . ILE A 1 88 ? -8.067 -6.829 -2.317 1.00 72.81 88 ILE A CA 1
ATOM 680 C C . ILE A 1 88 ? -9.149 -7.342 -3.274 1.00 72.81 88 ILE A C 1
ATOM 682 O O . ILE A 1 88 ? -10.328 -7.398 -2.933 1.00 72.81 88 ILE A O 1
ATOM 686 N N . GLY A 1 89 ? -8.750 -7.689 -4.493 1.00 64.00 89 GLY A N 1
ATOM 687 C CA . GLY A 1 89 ? -9.544 -8.452 -5.450 1.00 64.00 89 GLY A CA 1
ATOM 688 C C . GLY A 1 89 ? -9.059 -9.898 -5.553 1.00 64.00 89 GLY A C 1
ATOM 689 O O . GLY A 1 89 ? -8.007 -10.254 -5.025 1.00 64.00 89 GLY A O 1
ATOM 690 N N . ASN A 1 90 ? -9.792 -10.725 -6.304 1.00 64.31 90 ASN A N 1
ATOM 691 C CA . ASN A 1 90 ? -9.521 -12.166 -6.440 1.00 64.31 90 ASN A CA 1
ATOM 692 C C . ASN A 1 90 ? -8.087 -12.505 -6.888 1.00 64.31 90 ASN A C 1
ATOM 694 O O . ASN A 1 90 ? -7.580 -13.560 -6.533 1.00 64.31 90 ASN A O 1
ATOM 698 N N . ASN A 1 91 ? -7.439 -11.610 -7.643 1.00 60.78 91 ASN A N 1
ATOM 699 C CA . ASN A 1 91 ? -6.085 -11.794 -8.179 1.00 60.78 91 ASN A CA 1
ATOM 700 C C . ASN A 1 91 ? -5.081 -10.768 -7.638 1.00 60.78 91 ASN A C 1
ATOM 702 O O . ASN A 1 91 ? -3.978 -10.660 -8.170 1.00 60.78 91 ASN A O 1
ATOM 706 N N . GLY A 1 92 ? -5.459 -9.985 -6.623 1.00 63.66 92 GLY A N 1
ATOM 707 C CA . GLY A 1 92 ? -4.523 -9.109 -5.939 1.00 63.66 92 GLY A CA 1
ATOM 708 C C . GLY A 1 92 ? -4.976 -7.722 -5.573 1.00 63.66 92 GLY A C 1
ATOM 709 O O . GLY A 1 92 ? -6.167 -7.474 -5.440 1.00 63.66 92 GLY A O 1
ATOM 710 N N . PHE A 1 93 ? -4.007 -6.828 -5.368 1.00 70.19 93 PHE A N 1
ATOM 711 C CA . PHE A 1 93 ? -4.305 -5.428 -5.125 1.00 70.19 93 PHE A CA 1
ATOM 712 C C . PHE A 1 93 ? -5.002 -4.840 -6.349 1.00 70.19 93 PHE A C 1
ATOM 714 O O . PHE A 1 93 ? -4.474 -4.853 -7.463 1.00 70.19 93 PHE A O 1
ATOM 721 N N . ILE A 1 94 ? -6.200 -4.322 -6.124 1.00 75.12 94 ILE A N 1
ATOM 722 C CA . ILE A 1 94 ? -6.970 -3.600 -7.126 1.00 75.12 94 ILE A CA 1
ATOM 723 C C . ILE A 1 94 ? -7.163 -2.164 -6.667 1.00 75.12 94 ILE A C 1
ATOM 725 O O . ILE A 1 94 ? -7.198 -1.881 -5.470 1.00 75.12 94 ILE A O 1
ATOM 729 N N . ILE A 1 95 ? -7.318 -1.266 -7.626 1.00 81.44 95 ILE A N 1
ATOM 730 C CA . ILE A 1 95 ? -7.731 0.109 -7.385 1.00 81.44 95 ILE A CA 1
ATOM 731 C C . ILE A 1 95 ? -9.231 0.228 -7.683 1.00 81.44 95 ILE A C 1
ATOM 733 O O . ILE A 1 95 ? -9.721 -0.320 -8.676 1.00 81.44 95 ILE A O 1
ATOM 737 N N . ALA A 1 96 ? -9.984 0.901 -6.815 1.00 78.75 96 ALA A N 1
ATOM 738 C CA . ALA A 1 96 ? -11.405 1.154 -7.032 1.00 78.75 96 ALA A CA 1
ATOM 739 C C . ALA A 1 96 ? -11.786 2.604 -6.731 1.00 78.75 96 ALA A C 1
ATOM 741 O O . ALA A 1 96 ? -11.293 3.205 -5.780 1.00 78.75 96 ALA A O 1
ATOM 742 N N . GLY A 1 97 ? -12.725 3.121 -7.531 1.00 72.88 97 GLY A N 1
ATOM 743 C CA . GLY A 1 97 ? -13.216 4.498 -7.454 1.00 72.88 97 GLY A CA 1
ATOM 744 C C . GLY A 1 97 ? -14.204 4.785 -6.312 1.00 72.88 97 GLY A C 1
ATOM 745 O O . GLY A 1 97 ? -14.330 5.913 -5.844 1.00 72.88 97 GLY A O 1
ATOM 746 N N . THR A 1 98 ? -14.980 3.774 -5.910 1.00 67.94 98 THR A N 1
ATOM 747 C CA . THR A 1 98 ? -16.183 3.963 -5.069 1.00 67.94 98 THR A CA 1
ATOM 748 C C . THR A 1 98 ? -16.350 2.924 -3.967 1.00 67.94 98 THR A C 1
ATOM 750 O O . THR A 1 98 ? -16.987 3.204 -2.955 1.00 67.94 98 THR A O 1
ATOM 753 N N . ASN A 1 99 ? -15.769 1.735 -4.129 1.00 66.56 99 ASN A N 1
ATOM 754 C CA . ASN A 1 99 ? -15.860 0.666 -3.143 1.00 66.56 99 ASN A CA 1
ATOM 755 C C . ASN A 1 99 ? -14.602 0.683 -2.289 1.00 66.56 99 ASN A C 1
ATOM 757 O O . ASN A 1 99 ? -13.558 0.238 -2.741 1.00 66.56 99 ASN A O 1
ATOM 761 N N . GLN A 1 100 ? -14.694 1.212 -1.075 1.00 71.31 100 GLN A N 1
ATOM 762 C CA . GLN A 1 100 ? -13.603 1.184 -0.107 1.00 71.31 100 GLN A CA 1
ATOM 763 C C . GLN A 1 100 ? -13.722 -0.080 0.738 1.00 71.31 100 GLN A C 1
ATOM 765 O O . GLN A 1 100 ? -14.737 -0.277 1.414 1.00 71.31 100 GLN A O 1
ATOM 770 N N . LEU A 1 101 ? -12.704 -0.936 0.721 1.00 70.38 101 LEU A N 1
ATOM 771 C CA . LEU A 1 101 ? -12.596 -1.990 1.717 1.00 70.38 101 LEU A CA 1
ATOM 772 C C . LEU A 1 101 ? -11.973 -1.416 2.989 1.00 70.38 101 LEU A C 1
ATOM 774 O O . LEU A 1 101 ? -11.000 -0.664 2.947 1.00 70.38 101 LEU A O 1
ATOM 778 N N . GLY A 1 102 ? -12.575 -1.761 4.125 1.00 64.44 102 GLY A N 1
ATOM 779 C CA . GLY A 1 102 ? -12.019 -1.445 5.432 1.00 64.44 102 GLY A CA 1
ATOM 780 C C . GLY A 1 102 ? -10.869 -2.393 5.739 1.00 64.44 102 GLY A C 1
ATOM 781 O O . GLY A 1 102 ? -11.049 -3.612 5.680 1.00 64.44 102 GLY A O 1
ATOM 782 N N . TRP A 1 103 ? -9.719 -1.819 6.068 1.00 69.69 103 TRP A N 1
ATOM 783 C CA . TRP A 1 103 ? -8.527 -2.529 6.500 1.00 69.69 103 TRP A CA 1
ATOM 784 C C . TRP A 1 103 ? -8.385 -2.437 8.018 1.00 69.69 103 TRP A C 1
ATOM 786 O O . TRP A 1 103 ? -8.588 -1.370 8.611 1.00 69.69 103 TRP A O 1
ATOM 796 N N . ILE A 1 104 ? -8.026 -3.562 8.628 1.00 64.44 104 ILE A N 1
ATOM 797 C CA . ILE A 1 104 ? -7.657 -3.668 10.037 1.00 64.44 104 ILE A CA 1
ATOM 798 C C . ILE A 1 104 ? -6.137 -3.727 10.103 1.00 64.44 104 ILE A C 1
ATOM 800 O O . ILE A 1 104 ? -5.514 -4.536 9.410 1.00 64.44 104 ILE A O 1
ATOM 804 N N . PHE A 1 105 ? -5.557 -2.857 10.930 1.00 64.81 105 PHE A N 1
ATOM 805 C CA . PHE A 1 105 ? -4.119 -2.798 11.136 1.00 64.81 105 PHE A CA 1
ATOM 806 C C . PHE A 1 105 ? -3.757 -3.371 12.492 1.00 64.81 105 PHE A C 1
ATOM 808 O O . PHE A 1 105 ? -4.249 -2.906 13.518 1.00 64.81 105 PHE A O 1
ATOM 815 N N . GLU A 1 106 ? -2.878 -4.365 12.486 1.00 60.06 106 GLU A N 1
ATOM 816 C CA . GLU A 1 106 ? -2.351 -4.959 13.707 1.00 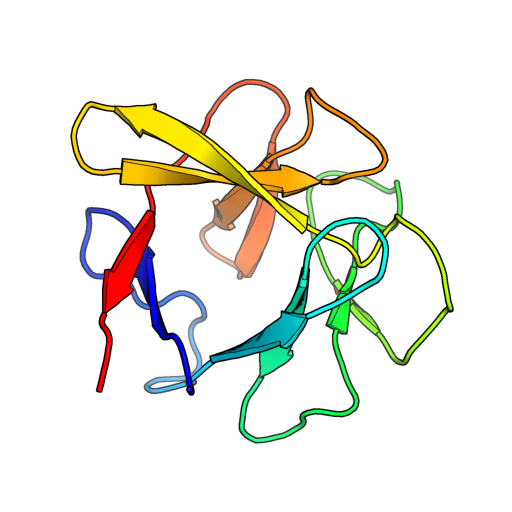60.06 106 GLU A CA 1
ATOM 817 C C . GLU A 1 106 ? -0.948 -4.407 13.967 1.00 60.06 106 GLU A C 1
ATOM 819 O O . GLU A 1 106 ? -0.080 -4.405 13.088 1.00 60.06 106 GLU A O 1
ATOM 824 N N . GLU A 1 107 ? -0.733 -3.904 15.181 1.00 50.03 107 GLU A N 1
ATOM 825 C CA . GLU A 1 107 ? 0.595 -3.571 15.688 1.00 50.03 107 GLU A CA 1
ATOM 826 C C . GLU A 1 107 ? 1.179 -4.827 16.352 1.00 50.03 107 GLU A C 1
ATOM 828 O O . GLU A 1 107 ? 0.494 -5.493 17.130 1.00 50.03 107 GLU A O 1
ATOM 833 N N . LYS A 1 108 ? 2.433 -5.164 16.032 1.00 53.91 108 LYS A N 1
ATOM 834 C CA . LYS A 1 108 ? 3.223 -6.131 16.806 1.00 53.91 108 LYS A CA 1
ATOM 835 C C . LYS A 1 108 ? 4.218 -5.425 17.705 1.00 53.91 108 LYS A C 1
ATOM 837 O O . LYS A 1 108 ? 4.881 -4.488 17.202 1.00 53.91 108 LYS A O 1
#

Secondary structure (DSSP, 8-state):
--EEEEETT---SSSSTT--EEEEEETTEEEEEETT-TT-EEEE-SSSSBEEEE----SGGG-EEEEEEETTEEEEEETTEEEEEEEEETTEEEEESS-PPPEEEEE-

Foldseek 3Di:
DAKAKAFPVRPRDDPPPPWGWGWAADPQATWIATPVGRQWTFFDPVPAWDTDTDGDPVDLRRHWHWDDPDPQFTWTARSVDRQWTWDQDPHGTTIDRHDTTTMHMDDD

InterPro domains:
  IPR035992 Ricin B-like lectins [SSF50370] (28-98)